Protein AF-A0A933AYN8-F1 (afdb_monomer_lite)

Structure (mmCIF, N/CA/C/O backbone):
data_AF-A0A933AYN8-F1
#
_entry.id   AF-A0A933AYN8-F1
#
loop_
_atom_site.group_PDB
_atom_site.id
_atom_site.type_symbol
_atom_site.label_atom_id
_atom_site.label_alt_id
_atom_site.label_comp_id
_atom_site.label_asym_id
_atom_site.label_entity_id
_atom_site.label_seq_id
_atom_site.pdbx_PDB_ins_code
_atom_site.Cartn_x
_atom_site.Cartn_y
_atom_site.Cartn_z
_atom_site.occupancy
_atom_site.B_iso_or_equiv
_atom_site.auth_seq_id
_atom_site.auth_comp_id
_atom_site.auth_asym_id
_atom_site.auth_atom_id
_atom_site.pdbx_PDB_model_num
ATOM 1 N N . ALA A 1 1 ? -2.710 8.947 0.569 1.00 85.00 1 ALA A N 1
ATOM 2 C CA . ALA A 1 1 ? -3.532 8.213 -0.417 1.00 85.00 1 ALA A CA 1
ATOM 3 C C . ALA A 1 1 ? -4.655 7.397 0.238 1.00 85.00 1 ALA A C 1
ATOM 5 O O . ALA A 1 1 ? -5.811 7.770 0.068 1.00 85.00 1 ALA A O 1
ATOM 6 N N . VAL A 1 2 ? -4.355 6.361 1.034 1.00 95.50 2 VAL A N 1
ATOM 7 C CA . VAL A 1 2 ? -5.350 5.401 1.577 1.00 95.50 2 VAL A CA 1
ATOM 8 C C . VAL A 1 2 ? -6.512 6.057 2.339 1.00 95.50 2 VAL A C 1
ATOM 10 O O . VAL A 1 2 ? -7.670 5.812 2.027 1.00 95.50 2 VAL A O 1
ATOM 13 N N . TYR A 1 3 ? -6.229 6.959 3.287 1.00 96.38 3 TYR A N 1
ATOM 14 C CA . TYR A 1 3 ? -7.260 7.556 4.160 1.00 96.38 3 TYR A CA 1
ATOM 15 C C . TYR A 1 3 ? -8.360 8.320 3.421 1.00 96.38 3 TYR A C 1
ATOM 17 O O . TYR A 1 3 ? -9.511 8.309 3.853 1.00 96.38 3 TYR A O 1
ATOM 25 N N . LEU A 1 4 ? -8.025 8.966 2.306 1.00 94.50 4 LEU A N 1
ATOM 26 C CA . LEU A 1 4 ? -8.965 9.811 1.570 1.00 94.50 4 LEU A CA 1
ATOM 27 C C . LEU A 1 4 ? -9.647 9.069 0.419 1.00 94.50 4 LEU A C 1
ATOM 29 O O . LEU A 1 4 ? -10.785 9.390 0.087 1.00 94.50 4 LEU A O 1
ATOM 33 N N . SER A 1 5 ? -8.982 8.064 -0.149 1.00 94.94 5 SER A N 1
ATOM 34 C CA . SER A 1 5 ? -9.389 7.455 -1.418 1.00 94.94 5 SER A CA 1
ATOM 35 C C . SER A 1 5 ? -10.278 6.231 -1.211 1.00 94.94 5 SER A C 1
ATOM 37 O O . SER A 1 5 ? -10.123 5.507 -0.226 1.00 94.94 5 SER A O 1
ATOM 39 N N . ASP A 1 6 ? -11.177 5.967 -2.155 1.00 94.94 6 ASP A N 1
ATOM 40 C CA . ASP A 1 6 ? -11.885 4.680 -2.253 1.00 94.94 6 ASP A CA 1
ATOM 41 C C . ASP A 1 6 ? -11.115 3.685 -3.135 1.00 94.94 6 ASP A C 1
ATOM 43 O O . ASP A 1 6 ? -11.257 2.471 -2.992 1.00 94.94 6 ASP A O 1
ATOM 47 N N . ARG A 1 7 ? -10.241 4.200 -4.010 1.00 96.44 7 ARG A N 1
ATOM 48 C CA . ARG A 1 7 ? -9.343 3.412 -4.854 1.00 96.44 7 ARG A CA 1
ATOM 49 C C . ARG A 1 7 ? -7.973 4.076 -4.962 1.00 96.44 7 ARG A C 1
ATOM 51 O O . ARG A 1 7 ? -7.894 5.298 -5.058 1.00 96.44 7 ARG A O 1
ATOM 58 N N . VAL A 1 8 ? -6.907 3.283 -4.973 1.00 97.88 8 VAL A N 1
ATOM 59 C CA . VAL A 1 8 ? -5.533 3.734 -5.232 1.00 97.88 8 VAL A CA 1
ATOM 60 C C . VAL A 1 8 ? -5.006 3.006 -6.461 1.00 97.88 8 VAL A C 1
ATOM 62 O O . VAL A 1 8 ? -5.055 1.781 -6.517 1.00 97.88 8 VAL A O 1
ATOM 65 N N . ILE A 1 9 ? -4.514 3.758 -7.445 1.00 97.75 9 ILE A N 1
ATOM 66 C CA . ILE A 1 9 ? -3.914 3.201 -8.663 1.00 97.75 9 ILE A CA 1
ATOM 67 C C . ILE A 1 9 ? -2.405 3.309 -8.556 1.00 97.75 9 ILE A C 1
ATOM 69 O O . ILE A 1 9 ? -1.886 4.398 -8.309 1.00 97.75 9 ILE A O 1
ATOM 73 N N . VAL A 1 10 ? -1.715 2.197 -8.772 1.00 97.19 10 VAL A N 1
ATOM 74 C CA . VAL A 1 10 ? -0.259 2.168 -8.900 1.00 97.19 10 VAL A CA 1
ATOM 75 C C . VAL A 1 10 ? 0.085 1.990 -10.371 1.00 97.19 10 VAL A C 1
ATOM 77 O O . VAL A 1 10 ? -0.516 1.167 -11.063 1.00 97.19 10 VAL A O 1
ATOM 80 N N . PHE A 1 11 ? 1.039 2.780 -10.851 1.00 97.38 11 PHE A N 1
ATOM 81 C CA . PHE A 1 11 ? 1.554 2.697 -12.213 1.00 97.38 11 PHE A CA 1
ATOM 82 C C . PHE A 1 11 ? 2.911 1.999 -12.226 1.00 97.38 11 PHE A C 1
ATOM 84 O O . PHE A 1 11 ? 3.663 2.101 -11.260 1.00 97.38 11 PHE A O 1
ATOM 91 N N . THR A 1 12 ? 3.224 1.320 -13.325 1.00 96.56 12 THR A N 1
ATOM 92 C CA . THR A 1 12 ? 4.574 0.837 -13.608 1.00 96.56 12 THR A CA 1
ATOM 93 C C . THR A 1 12 ? 5.512 2.003 -13.904 1.00 96.56 12 THR A C 1
ATOM 95 O O . THR A 1 12 ? 5.069 3.059 -14.358 1.00 96.56 12 THR A O 1
ATOM 98 N N . ALA A 1 13 ? 6.814 1.815 -13.700 1.00 90.56 13 ALA A N 1
ATOM 99 C CA . ALA A 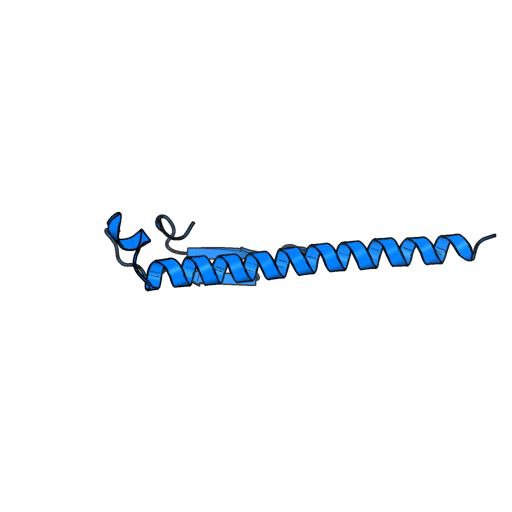1 13 ? 7.803 2.863 -13.926 1.00 90.56 13 ALA A CA 1
ATOM 100 C C . ALA A 1 13 ? 7.859 3.343 -15.388 1.00 90.56 13 ALA A C 1
ATOM 102 O O . ALA A 1 13 ? 7.506 4.487 -15.684 1.00 90.56 13 ALA A O 1
ATOM 103 N N . ARG A 1 14 ? 8.339 2.493 -16.312 1.00 87.31 14 ARG A N 1
ATOM 104 C CA . ARG A 1 14 ? 8.451 2.802 -17.749 1.00 87.31 14 ARG A CA 1
ATOM 105 C C . ARG A 1 14 ? 8.262 1.545 -18.608 1.00 87.31 14 ARG A C 1
ATOM 107 O O . ARG A 1 14 ? 8.956 0.560 -18.371 1.00 87.31 14 ARG A O 1
ATOM 114 N N . PRO A 1 15 ? 7.396 1.588 -19.636 1.00 90.69 15 PRO A N 1
ATOM 115 C CA . PRO A 1 15 ? 6.408 2.640 -19.901 1.00 90.69 15 PRO A CA 1
ATOM 116 C C . PRO A 1 15 ? 5.349 2.706 -18.783 1.00 90.69 15 PRO A C 1
ATOM 118 O O . PRO A 1 15 ? 5.064 1.692 -18.152 1.00 90.69 15 PRO A O 1
ATOM 121 N N . GLY A 1 16 ? 4.775 3.888 -18.531 1.00 93.88 16 GLY A N 1
ATOM 122 C CA . GLY A 1 16 ? 3.772 4.097 -17.480 1.00 93.88 16 GLY A CA 1
ATOM 123 C C . GLY A 1 16 ? 2.442 3.425 -17.812 1.00 93.88 16 GLY A C 1
ATOM 124 O O . GLY A 1 16 ? 1.634 3.969 -18.563 1.00 93.88 16 GLY A O 1
ATOM 125 N N . ARG A 1 17 ? 2.213 2.231 -17.269 1.00 95.81 17 ARG A N 1
ATOM 126 C CA . ARG A 1 17 ? 0.972 1.462 -17.404 1.00 95.81 17 ARG A CA 1
ATOM 127 C C . ARG A 1 17 ? 0.346 1.275 -16.035 1.00 95.81 17 ARG A C 1
ATOM 129 O O . ARG A 1 17 ? 1.034 1.355 -15.026 1.00 95.81 17 ARG A O 1
ATOM 136 N N . VAL A 1 18 ? -0.957 1.020 -15.982 1.00 97.25 18 VAL A N 1
ATOM 137 C CA . VAL A 1 18 ? -1.596 0.636 -14.719 1.00 97.25 18 VAL A CA 1
ATOM 138 C C . VAL A 1 18 ? -1.022 -0.713 -14.289 1.00 97.25 18 VAL A C 1
ATOM 140 O O . VAL A 1 18 ? -1.168 -1.694 -15.015 1.00 97.25 18 VAL A O 1
ATOM 143 N N . LYS A 1 19 ? -0.356 -0.738 -13.131 1.00 96.19 19 LYS A N 1
ATOM 144 C CA . LYS A 1 19 ? 0.133 -1.959 -12.485 1.00 96.19 19 LYS A CA 1
ATOM 145 C C . LYS A 1 19 ? -0.991 -2.620 -11.707 1.00 96.19 19 LYS A C 1
ATOM 147 O O . LYS A 1 19 ? -1.251 -3.798 -11.891 1.0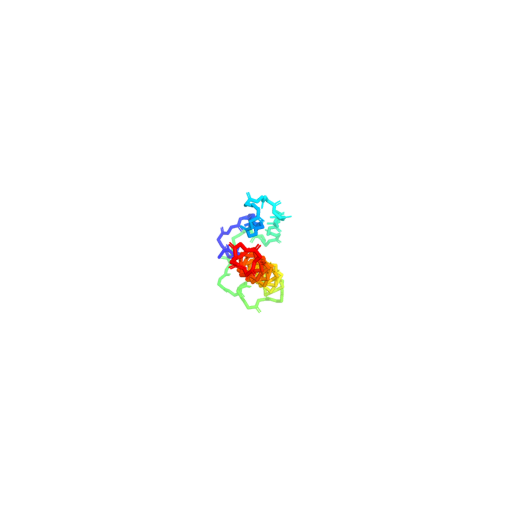0 96.19 19 LYS A O 1
ATOM 152 N N . GLU A 1 20 ? -1.643 -1.842 -10.846 1.00 97.56 20 GLU A N 1
ATOM 153 C CA . GLU A 1 20 ? -2.652 -2.353 -9.924 1.00 97.56 20 GLU A CA 1
ATOM 154 C C . GLU A 1 20 ? -3.678 -1.274 -9.569 1.00 97.56 20 GLU A C 1
ATOM 156 O O . GLU A 1 20 ? -3.375 -0.076 -9.532 1.00 97.56 20 GLU A O 1
ATOM 161 N N . SER A 1 21 ? -4.900 -1.712 -9.282 1.00 97.75 21 SER A N 1
ATOM 162 C CA . SER A 1 21 ? -6.012 -0.885 -8.843 1.00 97.75 21 SER A CA 1
ATOM 163 C C . SER A 1 21 ? -6.567 -1.412 -7.519 1.00 97.75 21 SER A C 1
ATOM 165 O O . SER A 1 21 ? -7.467 -2.250 -7.484 1.00 97.75 21 SER A O 1
ATOM 167 N N . ILE A 1 22 ? -6.117 -0.829 -6.416 1.00 97.81 22 ILE A N 1
ATOM 168 C CA . ILE A 1 22 ? -6.453 -1.282 -5.068 1.00 97.81 22 ILE A CA 1
ATOM 169 C C . ILE A 1 22 ? -7.737 -0.605 -4.602 1.00 97.81 22 ILE A C 1
ATOM 171 O O . ILE A 1 22 ? -7.782 0.620 -4.460 1.00 97.81 22 ILE A O 1
ATOM 175 N N . LYS A 1 23 ? -8.777 -1.392 -4.329 1.00 97.50 23 LYS A N 1
ATOM 176 C CA . LYS A 1 23 ? -9.998 -0.923 -3.666 1.00 97.50 23 LYS A CA 1
ATOM 177 C C . LYS A 1 23 ? -9.759 -0.848 -2.156 1.00 97.50 23 LYS A C 1
ATOM 179 O O . LYS A 1 23 ? -9.291 -1.809 -1.561 1.00 97.50 23 LYS A O 1
ATOM 184 N N . ILE A 1 24 ? -10.081 0.288 -1.543 1.00 97.25 24 ILE A N 1
ATOM 185 C CA . ILE A 1 24 ? -9.898 0.509 -0.104 1.00 97.25 24 ILE A CA 1
ATOM 186 C C . ILE A 1 24 ? -11.207 0.192 0.613 1.00 97.25 24 ILE A C 1
ATOM 188 O O . ILE A 1 24 ? -12.109 1.029 0.682 1.00 97.25 24 ILE A O 1
ATOM 192 N N . GLU A 1 25 ? -11.306 -1.010 1.177 1.00 95.44 25 GLU A N 1
ATOM 193 C CA . GLU A 1 25 ? -12.519 -1.510 1.845 1.00 95.44 25 GLU A CA 1
ATOM 194 C C . GLU A 1 25 ? -12.651 -1.027 3.297 1.00 95.44 25 GLU A C 1
ATOM 196 O O . GLU A 1 25 ? -13.022 -1.765 4.203 1.00 95.44 25 GLU A O 1
ATOM 201 N N . ILE A 1 26 ? -12.338 0.248 3.525 1.00 94.50 26 ILE A N 1
ATOM 202 C CA . ILE A 1 26 ? -12.501 0.900 4.822 1.00 94.50 26 ILE A CA 1
ATOM 203 C C . ILE A 1 26 ? -13.810 1.703 4.798 1.00 94.50 26 ILE A C 1
ATOM 205 O O . ILE A 1 26 ? -13.890 2.684 4.036 1.00 94.50 26 ILE A O 1
ATOM 209 N N . PRO A 1 27 ? -14.808 1.344 5.632 1.00 91.94 27 PRO A N 1
ATOM 210 C CA . PRO A 1 27 ? -16.136 1.944 5.600 1.00 91.94 27 PRO A CA 1
ATOM 211 C C . PRO A 1 27 ? -16.120 3.435 5.959 1.00 91.94 27 PRO A C 1
ATOM 213 O O . PRO A 1 27 ? -15.251 3.935 6.679 1.00 91.94 27 PRO A O 1
ATOM 216 N N . ARG A 1 28 ? -17.109 4.165 5.433 1.00 91.88 28 ARG A N 1
ATOM 217 C CA . ARG A 1 28 ? -17.371 5.573 5.764 1.00 91.88 28 ARG A CA 1
ATOM 218 C C . ARG A 1 28 ? -18.413 5.636 6.898 1.00 91.88 28 ARG A C 1
ATOM 220 O O . ARG A 1 28 ? -19.323 4.810 6.890 1.00 91.88 28 ARG A O 1
ATOM 227 N N . PRO A 1 29 ? -18.339 6.610 7.828 1.00 93.50 29 PRO A N 1
ATOM 228 C CA . PRO A 1 29 ? -17.343 7.679 7.947 1.00 93.50 29 PRO A CA 1
ATOM 229 C C . PRO A 1 29 ? -16.019 7.198 8.569 1.00 93.50 29 PRO A C 1
ATOM 231 O O . PRO A 1 29 ? -16.001 6.534 9.603 1.00 93.50 29 PRO A O 1
ATOM 234 N N . ARG A 1 30 ? -14.884 7.580 7.965 1.00 94.31 30 ARG A N 1
ATOM 235 C CA . ARG A 1 30 ? -13.549 7.230 8.478 1.00 94.31 30 ARG A CA 1
ATOM 236 C C . ARG A 1 30 ? -13.176 8.163 9.627 1.00 94.31 30 ARG A C 1
ATOM 238 O O . ARG A 1 30 ? -13.037 9.367 9.418 1.00 94.31 30 ARG A O 1
ATOM 245 N N . LYS A 1 31 ? -12.996 7.607 10.825 1.00 95.00 31 LYS A N 1
ATOM 246 C CA . LYS A 1 31 ? -12.434 8.325 11.979 1.00 95.00 31 LYS A CA 1
ATOM 247 C C . LYS A 1 31 ? -10.906 8.336 11.911 1.00 95.00 31 LYS A C 1
ATOM 249 O O . LYS A 1 31 ? -10.299 7.469 11.289 1.00 95.00 31 LYS A O 1
ATOM 254 N N . LEU A 1 32 ? -10.273 9.284 12.600 1.00 95.06 32 LEU A N 1
ATOM 255 C CA . LEU A 1 32 ? -8.808 9.388 12.674 1.00 95.06 32 LEU A CA 1
ATOM 256 C C . LEU A 1 32 ? -8.135 8.124 13.234 1.00 95.06 32 LEU A C 1
ATOM 258 O O . LEU A 1 32 ? -7.038 7.782 12.798 1.00 95.06 32 LEU A O 1
ATOM 262 N N . GLU A 1 33 ? -8.807 7.414 14.142 1.00 96.19 33 GLU A N 1
ATOM 263 C CA . GLU A 1 33 ? -8.357 6.147 14.742 1.00 96.19 33 GLU A CA 1
ATOM 264 C C . GLU A 1 33 ? -8.045 5.068 13.700 1.00 96.19 33 GLU A C 1
ATOM 266 O O . GLU A 1 33 ? -7.107 4.296 13.886 1.00 96.19 33 GLU A O 1
ATOM 271 N N . VAL A 1 34 ? -8.752 5.079 12.563 1.00 96.25 34 VAL A N 1
ATOM 272 C CA . VAL A 1 34 ? -8.553 4.131 11.458 1.00 96.25 34 VAL A CA 1
ATOM 273 C C . VAL A 1 34 ? -7.106 4.128 10.966 1.00 96.25 34 VAL A C 1
ATOM 275 O O . VAL A 1 34 ? -6.595 3.086 10.586 1.00 96.25 34 VAL A O 1
ATOM 278 N N . LYS A 1 35 ? -6.391 5.262 11.024 1.00 95.81 35 LYS A N 1
ATOM 279 C CA . LYS A 1 35 ? -4.986 5.337 10.582 1.00 95.81 35 LYS A CA 1
ATOM 280 C C . LYS A 1 35 ? -4.037 4.425 11.369 1.00 95.81 35 LYS A C 1
ATOM 282 O O . LYS A 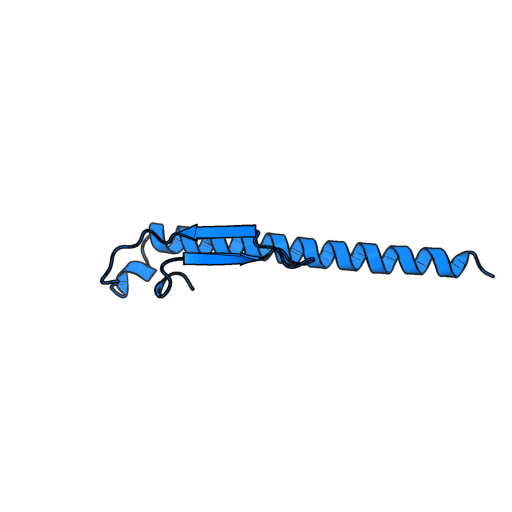1 35 ? -2.912 4.219 10.928 1.00 95.81 35 LYS A O 1
ATOM 287 N N . ARG A 1 36 ? -4.460 3.949 12.542 1.00 96.19 36 ARG A N 1
ATOM 288 C CA . ARG A 1 36 ? -3.681 3.075 13.425 1.00 96.19 36 ARG A CA 1
ATOM 289 C C . ARG A 1 36 ? -4.122 1.613 13.349 1.00 96.19 36 ARG A C 1
ATOM 291 O O . ARG A 1 36 ? -3.540 0.794 14.050 1.00 96.19 3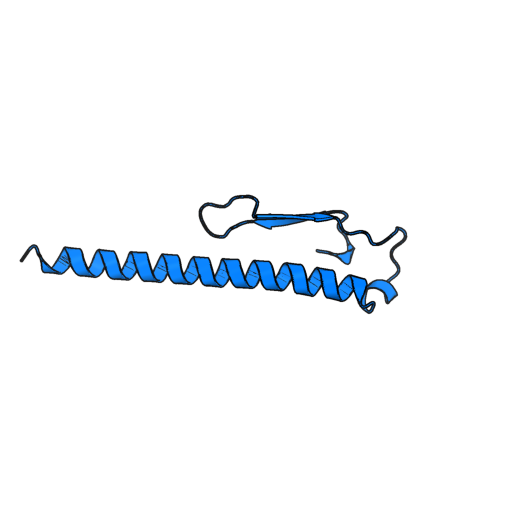6 ARG A O 1
ATOM 298 N N . THR A 1 37 ? -5.151 1.285 12.566 1.00 97.12 37 THR A N 1
ATOM 299 C CA . THR A 1 37 ? -5.643 -0.094 12.501 1.00 97.12 37 THR A CA 1
ATOM 300 C C . THR A 1 37 ? -4.757 -0.946 11.589 1.00 97.12 37 THR A C 1
ATOM 302 O O . THR A 1 37 ? -4.182 -0.417 10.628 1.00 97.12 37 THR A O 1
ATOM 305 N N . PRO A 1 38 ? -4.645 -2.261 11.850 1.00 97.62 38 PRO A N 1
ATOM 306 C CA . PRO A 1 38 ? -3.860 -3.163 11.011 1.00 97.62 38 PRO A CA 1
ATOM 307 C C . PRO A 1 38 ? -4.300 -3.156 9.544 1.00 97.62 38 PRO A C 1
ATOM 309 O O . PRO A 1 38 ? -3.460 -3.227 8.653 1.00 97.62 38 PRO A O 1
ATOM 312 N N . GLU A 1 39 ? -5.599 -3.010 9.278 1.00 95.81 39 GLU A N 1
ATOM 313 C CA . GLU A 1 39 ? -6.148 -2.992 7.918 1.00 95.81 39 GLU A CA 1
ATOM 314 C C . GLU A 1 39 ? -5.720 -1.737 7.155 1.00 95.81 39 GLU A C 1
ATOM 316 O O . GLU A 1 39 ? -5.444 -1.787 5.962 1.00 95.81 39 GLU A O 1
ATOM 321 N N . PHE A 1 40 ? -5.646 -0.585 7.824 1.00 97.38 40 PHE A N 1
ATOM 322 C CA . PHE A 1 40 ? -5.152 0.629 7.186 1.00 97.38 40 PHE A CA 1
ATOM 323 C C . PHE A 1 40 ? -3.6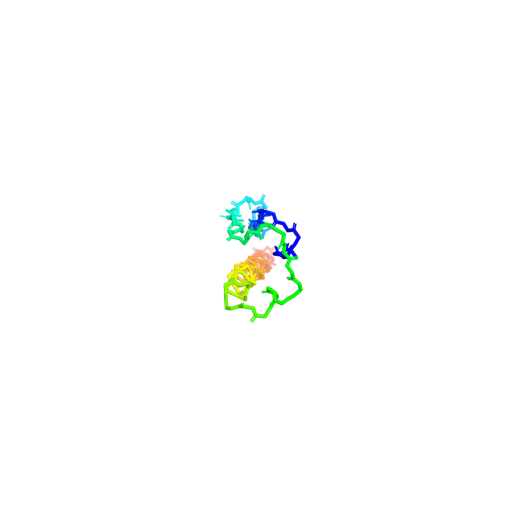60 0.525 6.869 1.00 97.38 40 PHE A C 1
ATOM 325 O O . PHE A 1 40 ? -3.231 0.911 5.779 1.00 97.38 40 PHE A O 1
ATOM 332 N N . LEU A 1 41 ? -2.880 0.018 7.827 1.00 97.81 41 LEU A N 1
ATOM 333 C CA . LEU A 1 41 ? -1.438 -0.152 7.680 1.00 97.81 41 LEU A CA 1
ATOM 334 C C . LEU A 1 41 ? -1.108 -1.168 6.582 1.00 97.81 41 LEU A C 1
ATOM 336 O O . LEU A 1 41 ? -0.234 -0.893 5.767 1.00 97.81 41 LEU A O 1
ATOM 340 N N . SER A 1 42 ? -1.874 -2.257 6.458 1.00 98.00 42 SER A N 1
ATOM 341 C CA . SER A 1 42 ? -1.658 -3.251 5.401 1.00 98.00 42 SER A CA 1
ATOM 342 C C . SER A 1 42 ? -1.828 -2.666 3.996 1.00 98.00 42 SER A C 1
ATOM 344 O O . SER A 1 42 ? -1.007 -2.941 3.122 1.00 98.00 42 SER A O 1
ATOM 346 N N . TYR A 1 43 ? -2.821 -1.794 3.773 1.00 98.00 43 TYR A N 1
ATOM 347 C CA . TYR A 1 43 ? -2.952 -1.078 2.499 1.00 98.00 43 TYR A CA 1
ATOM 348 C C . TYR A 1 43 ? -1.761 -0.154 2.234 1.00 98.00 43 TYR A C 1
ATOM 350 O O . TYR A 1 43 ? -1.283 -0.071 1.102 1.00 98.00 43 TYR A O 1
ATOM 358 N N . VAL A 1 44 ? -1.294 0.566 3.258 1.00 97.81 44 VAL A N 1
ATOM 359 C CA . VAL A 1 44 ? -0.136 1.465 3.139 1.00 97.81 44 VAL A CA 1
ATOM 360 C C . VAL A 1 44 ? 1.114 0.674 2.761 1.00 97.81 44 VAL A C 1
ATOM 362 O O . VAL A 1 44 ? 1.787 1.046 1.799 1.00 97.81 44 VAL A O 1
ATOM 365 N N . ASP A 1 45 ? 1.375 -0.428 3.457 1.00 98.19 45 ASP A N 1
ATOM 366 C CA . ASP A 1 45 ? 2.529 -1.293 3.223 1.00 98.19 45 ASP A CA 1
ATOM 367 C C . ASP A 1 45 ? 2.471 -1.937 1.834 1.00 98.19 45 ASP A C 1
ATOM 369 O O . ASP A 1 45 ? 3.458 -1.921 1.098 1.00 98.19 45 ASP A O 1
ATOM 373 N N . GLN A 1 46 ? 1.299 -2.435 1.424 1.00 97.62 46 GLN A N 1
ATOM 374 C CA . GLN A 1 46 ? 1.086 -3.006 0.093 1.00 97.62 46 GLN A CA 1
ATOM 375 C C . GLN A 1 46 ? 1.414 -1.993 -1.013 1.00 97.62 46 GLN A C 1
ATOM 377 O O . GLN A 1 46 ? 2.127 -2.316 -1.966 1.00 97.62 46 GLN A O 1
ATOM 382 N N . ILE A 1 47 ? 0.908 -0.761 -0.892 1.00 97.81 47 ILE A N 1
ATOM 383 C CA . ILE A 1 47 ? 1.152 0.307 -1.871 1.00 97.81 47 ILE A CA 1
ATOM 384 C C . ILE A 1 47 ? 2.636 0.664 -1.915 1.00 97.81 47 ILE A C 1
ATOM 386 O O . ILE A 1 47 ? 3.208 0.745 -3.002 1.00 97.81 47 ILE A O 1
ATOM 390 N N . TRP A 1 48 ? 3.264 0.862 -0.755 1.00 97.81 48 TRP A N 1
ATOM 391 C CA . TRP A 1 48 ? 4.678 1.222 -0.684 1.00 97.81 48 TRP A CA 1
ATOM 392 C C . TRP A 1 48 ? 5.581 0.151 -1.269 1.00 97.81 48 TRP A C 1
ATOM 394 O O . TRP A 1 48 ? 6.491 0.484 -2.024 1.00 97.81 48 TRP A O 1
ATOM 404 N N . ARG A 1 49 ? 5.289 -1.122 -1.002 1.00 97.88 49 ARG A N 1
ATOM 405 C CA . ARG A 1 49 ? 6.038 -2.238 -1.575 1.00 97.88 49 ARG A CA 1
ATOM 406 C C . ARG A 1 49 ? 5.963 -2.245 -3.102 1.00 97.88 49 ARG A C 1
ATOM 408 O O . ARG A 1 49 ? 6.988 -2.380 -3.762 1.00 97.88 49 ARG A O 1
ATOM 415 N N . MET A 1 50 ? 4.776 -2.025 -3.673 1.00 97.06 50 MET A N 1
ATOM 416 C CA . MET A 1 50 ? 4.633 -1.933 -5.129 1.00 97.06 50 MET A CA 1
ATOM 417 C C . MET A 1 50 ? 5.374 -0.733 -5.717 1.00 97.06 50 MET A C 1
ATOM 419 O O . MET A 1 50 ? 5.964 -0.865 -6.785 1.00 97.06 50 MET A O 1
ATOM 423 N N . ILE A 1 51 ? 5.362 0.419 -5.039 1.00 96.75 51 ILE A N 1
ATOM 424 C CA . ILE A 1 51 ? 6.126 1.600 -5.464 1.00 96.75 51 ILE A CA 1
ATOM 425 C C . ILE A 1 51 ? 7.629 1.305 -5.424 1.00 96.75 51 ILE A C 1
ATOM 427 O O . ILE A 1 51 ? 8.337 1.622 -6.375 1.00 96.75 51 ILE A O 1
ATOM 431 N N . GLU A 1 52 ? 8.121 0.677 -4.356 1.00 96.88 52 GLU A N 1
ATOM 432 C CA . GLU A 1 52 ? 9.534 0.325 -4.206 1.00 96.88 52 GLU A CA 1
ATOM 433 C C . GLU A 1 52 ? 10.009 -0.617 -5.324 1.00 96.88 52 GLU A C 1
ATOM 435 O O . GLU A 1 52 ? 11.079 -0.408 -5.899 1.00 96.88 52 GLU A O 1
ATOM 440 N N . GLU A 1 53 ? 9.203 -1.621 -5.677 1.00 96.06 53 GLU A N 1
ATOM 441 C CA . GLU A 1 53 ? 9.470 -2.509 -6.814 1.00 96.06 53 GLU A CA 1
ATOM 442 C C . GLU A 1 53 ? 9.614 -1.732 -8.128 1.00 96.06 53 GLU A C 1
ATOM 444 O O . GLU A 1 53 ? 10.558 -1.971 -8.884 1.00 96.06 53 GLU A O 1
ATOM 449 N N . GLU A 1 54 ? 8.721 -0.774 -8.387 1.00 96.38 54 GLU A N 1
ATOM 450 C CA . GLU A 1 54 ? 8.764 0.030 -9.610 1.00 96.38 54 GLU A CA 1
ATOM 451 C C . GLU A 1 54 ? 9.962 0.977 -9.638 1.00 96.38 54 GLU A C 1
ATOM 453 O O . GLU A 1 54 ? 10.609 1.126 -10.675 1.00 96.38 54 GLU A O 1
ATOM 458 N N . VAL A 1 55 ? 10.329 1.563 -8.497 1.00 95.94 55 VAL A N 1
ATOM 459 C CA . VAL A 1 55 ? 11.543 2.381 -8.385 1.00 95.94 55 VAL A CA 1
ATOM 460 C C . VAL A 1 55 ? 12.787 1.539 -8.685 1.00 95.94 55 VAL A C 1
ATOM 462 O O . VAL A 1 55 ? 13.628 1.952 -9.485 1.00 95.94 55 VAL A O 1
ATOM 465 N N . LYS A 1 56 ? 12.892 0.331 -8.117 1.00 95.12 56 LYS A N 1
ATOM 466 C CA . LYS A 1 56 ? 14.007 -0.592 -8.396 1.00 95.12 56 LYS A CA 1
ATOM 467 C C . LYS A 1 56 ? 14.059 -0.992 -9.870 1.00 95.12 56 LYS A C 1
ATOM 469 O O . LYS A 1 56 ? 15.137 -0.988 -10.466 1.00 95.12 56 LYS A O 1
ATOM 474 N N . ALA A 1 57 ? 12.911 -1.300 -10.472 1.00 93.00 57 ALA A N 1
ATOM 475 C CA . ALA A 1 57 ? 12.822 -1.624 -11.891 1.00 93.00 57 ALA A CA 1
ATOM 476 C C . ALA A 1 57 ? 13.285 -0.450 -12.772 1.00 93.00 57 ALA A C 1
ATOM 478 O O . ALA A 1 57 ? 14.072 -0.654 -13.698 1.00 93.00 57 ALA A O 1
ATOM 479 N N . ALA A 1 58 ? 12.871 0.780 -12.448 1.00 93.69 58 ALA A N 1
ATOM 480 C CA . ALA A 1 58 ? 13.279 1.987 -13.164 1.00 93.69 58 ALA A CA 1
ATOM 481 C C . ALA A 1 58 ? 14.801 2.184 -13.148 1.00 93.69 58 ALA A C 1
ATOM 483 O O . ALA A 1 58 ? 15.404 2.443 -14.192 1.00 93.69 58 ALA A O 1
ATOM 484 N N . ILE A 1 59 ? 15.419 2.024 -11.972 1.00 93.75 59 ILE A N 1
ATOM 485 C CA . ILE A 1 59 ? 16.870 2.154 -11.794 1.00 93.75 59 ILE A CA 1
ATOM 486 C C . ILE A 1 59 ? 17.600 1.093 -12.625 1.00 93.75 59 ILE A C 1
ATOM 488 O O . ILE A 1 59 ? 18.509 1.429 -13.383 1.00 93.75 59 ILE A O 1
ATOM 492 N N . MET A 1 60 ? 17.171 -0.173 -12.558 1.00 90.44 60 MET A N 1
ATOM 493 C CA . MET A 1 60 ? 17.790 -1.254 -13.335 1.00 90.44 60 MET A CA 1
ATOM 494 C C . MET A 1 60 ? 17.693 -1.037 -14.850 1.00 90.44 60 MET A C 1
ATOM 496 O O . MET A 1 60 ? 18.644 -1.339 -15.570 1.00 90.44 60 MET A O 1
ATOM 500 N N . ILE A 1 61 ? 16.562 -0.524 -15.345 1.00 87.81 61 ILE A N 1
ATOM 501 C CA . ILE A 1 61 ? 16.398 -0.195 -16.769 1.00 87.81 61 ILE A CA 1
ATOM 502 C C . ILE A 1 61 ? 17.390 0.902 -17.177 1.00 87.81 61 ILE A C 1
ATOM 504 O O . ILE A 1 61 ? 18.059 0.757 -18.198 1.00 87.81 61 ILE A O 1
ATOM 508 N N . GLY A 1 62 ? 17.536 1.953 -16.362 1.00 86.88 62 GLY A N 1
ATOM 509 C CA . GLY A 1 62 ? 18.517 3.015 -16.601 1.00 86.88 62 GLY A CA 1
ATOM 510 C C . GLY A 1 62 ? 19.958 2.495 -16.649 1.00 86.88 62 GLY A C 1
ATOM 511 O O . GLY A 1 62 ? 20.688 2.812 -17.582 1.00 86.88 62 GLY A O 1
ATOM 512 N N . MET A 1 63 ? 20.345 1.622 -15.711 1.00 84.31 63 MET A N 1
ATOM 513 C CA . MET A 1 63 ? 21.688 1.020 -15.681 1.00 84.31 63 MET A CA 1
ATOM 514 C C . MET A 1 63 ? 21.982 0.148 -16.914 1.00 84.31 63 MET A C 1
ATOM 516 O O . MET A 1 63 ? 23.112 0.121 -17.406 1.00 84.31 63 MET A O 1
ATOM 520 N N . LYS A 1 64 ? 20.980 -0.580 -17.427 1.00 80.00 64 LYS A N 1
ATOM 521 C CA . LYS A 1 64 ? 21.120 -1.396 -18.646 1.00 80.00 64 LYS A CA 1
ATOM 522 C C . LYS A 1 64 ? 21.280 -0.540 -19.903 1.00 80.00 64 LYS A C 1
ATOM 524 O O . LYS A 1 64 ? 22.078 -0.901 -20.761 1.00 80.00 64 LYS A O 1
ATOM 529 N N . ALA A 1 65 ? 20.551 0.571 -20.002 1.00 78.00 65 ALA A N 1
ATOM 530 C CA . ALA A 1 65 ? 20.672 1.491 -21.131 1.00 78.00 65 ALA A CA 1
ATOM 531 C C . ALA A 1 65 ? 22.082 2.113 -21.195 1.00 78.00 65 ALA A C 1
ATOM 533 O O . ALA A 1 65 ? 22.765 1.976 -22.210 1.00 78.00 65 ALA A O 1
ATOM 534 N N . ASP A 1 66 ? 22.565 2.648 -20.070 1.00 78.44 66 ASP A N 1
ATOM 535 C CA . ASP A 1 66 ? 23.867 3.330 -19.962 1.00 78.44 66 ASP A CA 1
ATOM 536 C C . ASP A 1 66 ? 25.066 2.394 -20.251 1.00 78.44 66 ASP A C 1
ATOM 538 O O . ASP A 1 66 ? 26.067 2.769 -20.863 1.00 78.44 66 ASP A O 1
ATOM 542 N N . SER A 1 67 ? 24.954 1.113 -19.877 1.00 71.50 67 SER A N 1
ATOM 543 C CA . SER A 1 67 ? 25.990 0.102 -20.153 1.00 71.50 67 SER A CA 1
ATOM 544 C C . SER A 1 67 ? 25.987 -0.427 -21.594 1.00 71.50 67 SER A C 1
ATOM 546 O O . SER A 1 67 ? 27.026 -0.901 -22.063 1.00 71.50 67 SER A O 1
ATOM 548 N N . SER A 1 68 ? 24.861 -0.343 -22.310 1.00 66.88 68 SER A N 1
ATOM 549 C CA . SER A 1 68 ? 24.790 -0.700 -23.734 1.00 66.88 68 SER A CA 1
ATOM 550 C C . SER A 1 68 ? 25.367 0.382 -24.651 1.00 66.88 68 SER A C 1
ATOM 552 O O . SER A 1 68 ? 26.065 0.035 -25.600 1.00 66.88 68 SER A O 1
ATOM 554 N N . GLU A 1 69 ? 25.192 1.667 -24.329 1.00 64.00 69 GLU A N 1
ATOM 555 C CA . GLU A 1 69 ? 25.757 2.784 -25.107 1.00 64.00 69 GLU A CA 1
ATOM 556 C C . GLU A 1 69 ? 27.292 2.812 -25.047 1.00 64.00 69 GLU A C 1
ATOM 558 O O . GLU A 1 69 ? 27.954 2.973 -26.072 1.00 64.00 69 GLU A O 1
ATOM 563 N N . LYS A 1 70 ? 27.884 2.515 -23.881 1.00 60.28 70 LYS A N 1
ATOM 564 C CA . LYS A 1 70 ? 29.348 2.448 -23.707 1.00 60.28 70 LYS A CA 1
ATOM 565 C C . LYS A 1 70 ? 30.053 1.331 -24.481 1.00 60.28 70 LYS A C 1
ATOM 567 O O . LYS A 1 70 ? 31.267 1.392 -24.643 1.00 60.28 70 LYS A O 1
ATOM 572 N N . ARG A 1 71 ? 29.343 0.281 -24.908 1.00 60.06 71 ARG A N 1
ATOM 573 C CA . ARG A 1 71 ? 29.938 -0.820 -25.691 1.00 60.06 71 ARG A CA 1
ATOM 574 C C . ARG A 1 71 ? 29.960 -0.542 -27.190 1.00 60.06 71 ARG A C 1
ATOM 576 O O . ARG A 1 71 ? 30.781 -1.134 -27.880 1.00 60.06 71 ARG A O 1
ATOM 583 N N . VAL A 1 72 ? 29.093 0.340 -27.682 1.00 60.22 72 VAL A N 1
ATOM 584 C CA . VAL A 1 72 ? 29.031 0.688 -29.109 1.00 60.22 72 VAL A CA 1
ATOM 585 C C . VAL A 1 72 ? 30.150 1.668 -29.474 1.00 60.22 72 VAL A C 1
ATOM 587 O O . VAL A 1 72 ? 30.778 1.508 -30.511 1.00 60.22 72 VAL A O 1
ATOM 590 N N . SER A 1 73 ? 30.507 2.591 -28.575 1.00 59.28 73 SER A N 1
ATOM 591 C CA . SER A 1 73 ? 31.544 3.608 -28.819 1.00 59.28 73 SER A CA 1
ATOM 592 C C . SER A 1 73 ? 32.996 3.100 -28.832 1.00 59.28 73 SER A C 1
ATOM 594 O O . SER A 1 73 ? 33.902 3.907 -28.984 1.00 59.28 73 SER A O 1
ATOM 596 N N . VAL A 1 74 ? 33.250 1.807 -28.594 1.00 61.72 74 VAL A N 1
ATOM 597 C CA . VAL A 1 74 ? 34.614 1.223 -28.566 1.00 61.72 74 VAL A CA 1
ATOM 598 C C . VAL A 1 74 ? 34.901 0.399 -29.830 1.00 61.72 74 VAL A C 1
ATOM 600 O O . VAL A 1 74 ? 36.014 -0.075 -30.017 1.00 61.72 74 VAL A O 1
ATOM 603 N N . ALA A 1 75 ? 33.907 0.210 -30.704 1.00 58.38 75 ALA A N 1
ATOM 604 C CA . ALA A 1 75 ? 34.030 -0.600 -31.917 1.00 58.38 75 ALA A CA 1
ATOM 605 C C . ALA A 1 75 ? 34.152 0.227 -33.215 1.00 58.38 75 ALA A C 1
ATOM 607 O O . ALA A 1 75 ? 34.149 -0.364 -34.293 1.00 58.38 75 ALA A O 1
ATOM 608 N N . GLU A 1 76 ? 34.241 1.559 -33.125 1.00 56.38 76 GLU A N 1
ATOM 609 C CA . GLU A 1 76 ? 34.311 2.469 -34.285 1.00 56.38 76 GLU A CA 1
ATOM 610 C C . GLU A 1 76 ? 35.667 3.194 -34.455 1.00 56.38 76 GLU A C 1
ATOM 612 O O . GLU A 1 76 ? 35.793 3.978 -35.392 1.00 56.38 76 GLU A O 1
ATOM 617 N N . ASP A 1 77 ? 36.676 2.895 -33.622 1.00 48.50 77 ASP A N 1
ATOM 618 C CA . ASP A 1 77 ? 38.062 3.401 -33.750 1.00 48.50 77 ASP A CA 1
ATOM 619 C C . ASP A 1 77 ? 39.041 2.320 -34.250 1.00 48.50 77 ASP A C 1
ATOM 621 O O . ASP A 1 77 ? 38.980 1.171 -33.743 1.00 48.50 77 ASP A O 1
#

pLDDT: mean 89.57, std 12.74, range [48.5, 9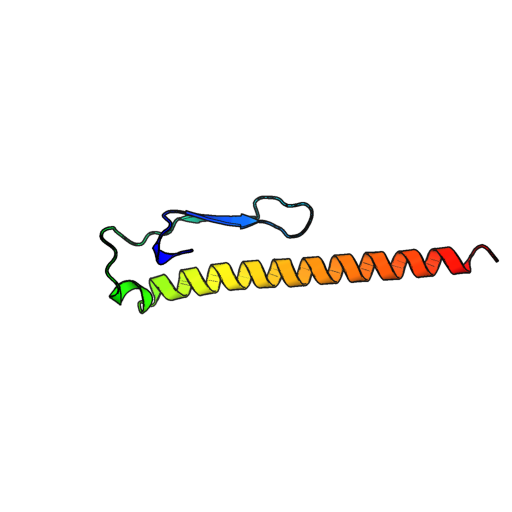8.19]

Radius of gyration: 19.36 Å; chains: 1; bounding box: 55×13×49 Å

Secondary structure (DSSP, 8-state):
-TTT-SEEEEE-SSS--EEEEEE---PSSPPGGGGGSHHHHHHHHHHHHHHHHHHHHHHHHHHHHHHHHHHHTTS--

Foldseek 3Di:
DQQPDQWDWDFAQPPTDTPDIDGRPDDPPDDPCVCVDPSNVVVVVVRVVSVVVRVVVNVVVVVVVVVVVVVVVVPPD

Sequence (77 aa):
AVYLSDRVIVFTARPGRVKESIKIEIPRPRKLEVKRTPEFLSYVDQIWRMIEEEVKAAIMIGMKADSSEKRVSVAED